Protein AF-A0A8D1WHQ9-F1 (afdb_monomer)

Secondary structure (DSSP, 8-state):
--------------SS-EEEEEEE-TTS-EEEEEEETTS-THHHHHHHHHHHT--GGGEEEEETTEEPPTT--HHHHT--TT-EEEEEE-------S---S-------

Radius of gyration: 18.15 Å; Cα contacts (8 Å, |Δi|>4): 133; chains: 1; bounding box: 54×32×54 Å

InterPro domains:
  IPR000626 Ubiquitin-like domain [PS50053] (17-94)
  IPR000626 Ubiquitin-like domain [SM00213] (19-90)
  IPR022617 Rad60/SUMO-like domain [PF11976] (19-88)
  IPR029071 Ubiquitin-like domain superfamily [SSF54236] (5-93)
  IPR046332 Small ubiquitin-related modifier 1, Ubl domain [cd16114] (18-93)

Structure (mmCIF, N/CA/C/O backbone):
data_AF-A0A8D1WHQ9-F1
#
_entry.id   AF-A0A8D1WHQ9-F1
#
loop_
_atom_site.group_PDB
_atom_site.id
_atom_site.type_symbol
_atom_site.label_atom_id
_atom_site.label_alt_id
_atom_site.label_comp_id
_atom_site.label_asym_id
_atom_site.label_entity_id
_atom_site.label_seq_id
_atom_site.pdbx_PDB_ins_code
_atom_site.Cartn_x
_atom_site.Cartn_y
_atom_site.Cartn_z
_atom_site.occupancy
_atom_site.B_iso_or_equiv
_atom_site.auth_seq_id
_atom_site.auth_comp_id
_atom_site.auth_asym_id
_atom_site.auth_atom_id
_atom_site.pdbx_PDB_model_num
ATOM 1 N N . MET A 1 1 ? -13.424 24.632 -17.096 1.00 51.88 1 MET A N 1
ATOM 2 C CA . MET A 1 1 ? -14.286 23.449 -17.263 1.00 51.88 1 MET A CA 1
ATOM 3 C C . MET A 1 1 ? -13.372 22.276 -17.537 1.00 51.88 1 MET A C 1
ATOM 5 O O . MET A 1 1 ? -13.065 22.034 -18.686 1.00 51.88 1 MET A O 1
ATOM 9 N N . GLU A 1 2 ? -12.886 21.618 -16.489 1.00 40.19 2 GLU A N 1
ATOM 10 C CA . GLU A 1 2 ? -12.355 20.256 -16.582 1.00 40.19 2 GLU A CA 1
ATOM 11 C C . GLU A 1 2 ? -12.825 19.527 -15.330 1.00 40.19 2 GLU A C 1
ATOM 13 O O . GLU A 1 2 ? -12.307 19.703 -14.230 1.00 40.19 2 GLU A O 1
ATOM 18 N N . ALA A 1 3 ? -13.921 18.796 -15.504 1.00 56.47 3 ALA A N 1
ATOM 19 C CA . ALA A 1 3 ? -14.376 17.823 -14.542 1.00 56.47 3 ALA A CA 1
ATOM 20 C C . ALA A 1 3 ? -13.394 16.647 -14.579 1.00 56.47 3 ALA A C 1
ATOM 22 O O . ALA A 1 3 ? -13.255 15.990 -15.608 1.00 56.47 3 ALA A O 1
ATOM 23 N N . LYS A 1 4 ? -12.756 16.353 -13.448 1.00 47.22 4 LYS A N 1
ATOM 24 C CA . LYS A 1 4 ? -12.273 15.003 -13.150 1.00 47.22 4 LYS A CA 1
ATOM 25 C C . LYS A 1 4 ? -13.121 14.455 -12.004 1.00 47.22 4 LYS A C 1
ATOM 27 O O . LYS A 1 4 ? -12.778 14.659 -10.842 1.00 47.22 4 LYS A O 1
ATOM 32 N N . PRO A 1 5 ? -14.273 13.833 -12.313 1.00 57.00 5 PRO A N 1
ATOM 33 C CA . PRO A 1 5 ? -14.997 13.033 -11.349 1.00 57.00 5 PRO A CA 1
ATOM 34 C C . PRO A 1 5 ? -14.267 11.692 -11.258 1.00 57.00 5 PRO A C 1
ATOM 36 O O . PRO A 1 5 ? -14.315 10.891 -12.186 1.00 57.00 5 PRO A O 1
ATOM 39 N N . SER A 1 6 ? -13.576 11.451 -10.150 1.00 38.34 6 SER A N 1
ATOM 40 C CA . SER A 1 6 ? -13.084 10.114 -9.811 1.00 38.34 6 SER A CA 1
ATOM 41 C C . SER A 1 6 ? -13.790 9.664 -8.544 1.00 38.34 6 SER A C 1
ATOM 43 O O . SER A 1 6 ? -13.241 9.662 -7.446 1.00 38.34 6 SER A O 1
ATOM 45 N N . THR A 1 7 ? -15.070 9.360 -8.735 1.00 62.69 7 THR A N 1
ATOM 46 C CA . THR A 1 7 ? -15.882 8.523 -7.862 1.00 62.69 7 THR A CA 1
ATOM 47 C C . THR A 1 7 ? -15.188 7.182 -7.679 1.00 62.69 7 THR A C 1
ATOM 49 O O . THR A 1 7 ? -15.143 6.422 -8.635 1.00 62.69 7 THR A O 1
ATOM 52 N N . GLU A 1 8 ? -14.733 6.873 -6.464 1.00 45.41 8 GLU A N 1
ATOM 53 C CA . GLU A 1 8 ? -14.654 5.501 -5.936 1.00 45.41 8 GLU A CA 1
ATOM 54 C C . GLU A 1 8 ? -14.984 5.534 -4.432 1.00 45.41 8 GLU A C 1
ATOM 56 O O . GLU A 1 8 ? -14.195 5.167 -3.563 1.00 45.41 8 GLU A O 1
ATOM 61 N N . GLU A 1 9 ? -16.193 6.008 -4.122 1.00 51.75 9 GLU A N 1
ATOM 62 C CA . GLU A 1 9 ? -16.900 5.696 -2.876 1.00 51.75 9 GLU A CA 1
ATOM 63 C C . GLU A 1 9 ? -17.332 4.219 -2.942 1.00 51.75 9 GLU A C 1
ATOM 65 O O . GLU A 1 9 ? -18.493 3.894 -3.177 1.00 51.75 9 GLU A O 1
ATOM 70 N N . LEU A 1 10 ? -16.374 3.296 -2.819 1.00 50.00 10 LEU A N 1
ATOM 71 C CA . LEU A 1 10 ? -16.668 1.876 -2.632 1.00 50.00 10 LEU A CA 1
ATOM 72 C C . LEU A 1 10 ? -16.815 1.622 -1.130 1.00 50.00 10 LEU A C 1
ATOM 74 O O . LEU A 1 10 ? -15.862 1.728 -0.349 1.00 50.00 10 LEU A O 1
ATOM 78 N N . GLY A 1 11 ? -18.068 1.400 -0.740 1.00 51.03 11 GLY A N 1
ATOM 79 C CA . GLY A 1 11 ? -18.503 1.157 0.626 1.00 51.03 11 GLY A CA 1
ATOM 80 C C . GLY A 1 11 ? -17.965 -0.139 1.230 1.00 51.03 11 GLY A C 1
ATOM 81 O O . GLY A 1 11 ? -17.574 -1.061 0.522 1.00 51.03 11 GLY A O 1
ATOM 82 N N . ASP A 1 12 ? -17.961 -0.175 2.563 1.00 42.94 12 ASP A N 1
ATOM 83 C CA . ASP A 1 12 ? -18.657 -1.228 3.308 1.00 42.94 12 ASP A CA 1
ATOM 84 C C . ASP A 1 12 ? -18.859 -0.764 4.760 1.00 42.94 12 ASP A C 1
ATOM 86 O O . ASP A 1 12 ? -17.912 -0.576 5.540 1.00 42.94 12 ASP A O 1
ATOM 90 N N . GLU A 1 13 ? -20.128 -0.548 5.092 1.00 50.22 13 GLU A N 1
ATOM 91 C CA . GLU A 1 13 ? -20.684 -0.288 6.415 1.00 50.22 13 GLU A CA 1
ATOM 92 C C . GLU A 1 13 ? -20.446 -1.490 7.342 1.00 50.22 13 GLU A C 1
ATOM 94 O O . GLU A 1 13 ? -21.292 -2.364 7.516 1.00 50.22 13 GLU A O 1
ATOM 99 N N . LYS A 1 14 ? -19.262 -1.548 7.957 1.00 48.91 14 LYS A N 1
ATOM 100 C CA . LYS A 1 14 ? -18.954 -2.453 9.076 1.00 48.91 14 LYS A CA 1
ATOM 101 C C . LYS A 1 14 ? -17.992 -1.760 10.034 1.00 48.91 14 LYS A C 1
ATOM 103 O O . LYS A 1 14 ? -16.783 -1.986 9.941 1.00 48.91 14 LYS A O 1
ATOM 108 N N . GLU A 1 15 ? -18.538 -0.902 10.900 1.00 49.34 15 GLU A N 1
ATOM 109 C CA . GLU A 1 15 ? -17.948 -0.334 12.131 1.00 49.34 15 GLU A CA 1
ATOM 110 C C . GLU A 1 15 ? -16.484 -0.715 12.401 1.00 49.34 15 GLU A C 1
ATOM 112 O O . GLU A 1 15 ? -16.138 -1.545 13.238 1.00 49.34 15 GLU A O 1
ATOM 117 N N . GLY A 1 16 ? -15.577 -0.108 11.653 1.00 58.94 16 GLY A N 1
ATOM 118 C CA . GLY A 1 16 ? -14.163 -0.194 11.942 1.00 58.94 16 GLY A CA 1
ATOM 119 C C . GLY A 1 16 ? -13.451 0.830 11.096 1.00 58.94 16 GLY A C 1
ATOM 120 O O . GLY A 1 16 ? -13.601 0.838 9.880 1.00 58.94 16 GLY A O 1
ATOM 121 N N . LYS A 1 17 ? -12.742 1.720 11.783 1.00 79.81 17 LYS A N 1
ATOM 122 C CA . LYS A 1 17 ? -12.108 2.919 11.242 1.00 79.81 17 LYS A CA 1
ATOM 123 C C . LYS A 1 17 ? -11.340 2.580 9.954 1.00 79.81 17 LYS A C 1
ATOM 125 O O . LYS A 1 17 ? -10.363 1.822 9.983 1.00 79.81 17 LYS A O 1
ATOM 130 N N . TYR A 1 18 ? -11.844 3.080 8.828 1.00 84.25 18 TYR A N 1
ATOM 131 C CA . TYR A 1 18 ? -11.138 3.063 7.552 1.00 84.25 18 TYR A CA 1
ATOM 132 C C . TYR A 1 18 ? -10.283 4.320 7.478 1.00 84.25 18 TYR A C 1
ATOM 134 O O . TYR A 1 18 ? -10.729 5.380 7.906 1.00 84.25 18 TYR A O 1
ATOM 142 N N . ILE A 1 19 ? -9.082 4.189 6.935 1.00 89.31 19 ILE A N 1
ATOM 143 C CA . ILE A 1 19 ? -8.168 5.297 6.676 1.00 89.31 19 ILE A CA 1
ATOM 144 C C . ILE A 1 19 ? -7.839 5.319 5.187 1.00 89.31 19 ILE A C 1
ATOM 146 O O . ILE A 1 19 ? -7.788 4.271 4.526 1.00 89.31 19 ILE A O 1
ATOM 150 N N . LYS A 1 20 ? -7.660 6.521 4.645 1.00 90.62 20 LYS A N 1
ATOM 151 C CA . LYS A 1 20 ? -7.179 6.716 3.280 1.00 90.62 20 LYS A CA 1
ATOM 152 C C . LYS A 1 20 ? -5.659 6.828 3.317 1.00 90.62 20 LYS A C 1
ATOM 154 O O . LYS A 1 20 ? -5.148 7.732 3.960 1.00 90.62 20 LYS A O 1
ATOM 159 N N . LEU A 1 21 ? -4.972 5.945 2.603 1.00 91.25 21 LEU A N 1
ATOM 160 C CA . LEU A 1 21 ? -3.524 5.970 2.426 1.00 91.25 21 LEU A CA 1
ATOM 161 C C . LEU A 1 21 ? -3.182 6.358 0.990 1.00 91.25 21 LEU A C 1
ATOM 163 O O . LEU A 1 21 ? -3.857 5.939 0.043 1.00 91.25 21 LEU A O 1
ATOM 167 N N . LYS A 1 22 ? -2.124 7.143 0.834 1.00 92.06 22 LYS A N 1
ATOM 168 C CA . LYS A 1 22 ? -1.554 7.566 -0.442 1.00 92.06 22 LYS A CA 1
ATOM 169 C C . LYS A 1 22 ? -0.347 6.695 -0.728 1.00 92.06 22 LYS A C 1
ATOM 171 O O . LYS A 1 22 ? 0.495 6.497 0.133 1.00 92.06 22 LYS A O 1
ATOM 176 N N . VAL A 1 23 ? -0.273 6.128 -1.919 1.00 90.69 23 VAL A N 1
ATOM 177 C CA . VAL A 1 23 ? 0.843 5.287 -2.344 1.00 90.69 23 VAL A CA 1
ATOM 178 C C . VAL A 1 23 ? 1.534 6.001 -3.487 1.00 90.69 23 VAL A C 1
ATOM 180 O O . VAL A 1 23 ? 0.925 6.196 -4.536 1.00 90.69 23 VAL A O 1
ATOM 183 N N . ILE A 1 24 ? 2.784 6.396 -3.270 1.00 89.94 24 ILE A N 1
ATOM 184 C CA . ILE A 1 24 ? 3.564 7.211 -4.197 1.00 89.94 24 ILE A CA 1
ATOM 185 C C . ILE A 1 24 ? 4.668 6.335 -4.791 1.00 89.94 24 ILE A C 1
ATOM 187 O O . ILE A 1 24 ? 5.538 5.825 -4.081 1.00 89.94 24 ILE A O 1
ATOM 191 N N . GLY A 1 25 ? 4.607 6.128 -6.104 1.00 86.75 25 GLY A N 1
ATOM 192 C CA . GLY A 1 25 ? 5.658 5.475 -6.881 1.00 86.75 25 GLY A CA 1
ATOM 193 C C . GLY A 1 25 ? 6.786 6.434 -7.267 1.00 86.75 25 GLY A C 1
ATOM 194 O O . GLY A 1 25 ? 6.611 7.651 -7.253 1.00 86.75 25 GLY A O 1
ATOM 195 N N . GLN A 1 26 ? 7.931 5.883 -7.682 1.00 82.44 26 GLN A N 1
ATOM 196 C CA . GLN A 1 26 ? 9.086 6.669 -8.149 1.00 82.44 26 GLN A CA 1
ATOM 197 C C . GLN A 1 26 ? 8.756 7.560 -9.351 1.00 82.44 26 GLN A C 1
ATOM 199 O O . GLN A 1 26 ? 9.251 8.679 -9.442 1.00 82.44 26 GLN A O 1
ATOM 204 N N . ASP A 1 27 ? 7.860 7.110 -10.228 1.00 79.56 27 ASP A N 1
ATOM 205 C CA . ASP A 1 27 ? 7.416 7.849 -11.416 1.00 79.56 27 ASP A CA 1
ATOM 206 C C . ASP A 1 27 ? 6.399 8.958 -11.090 1.00 79.56 27 ASP A C 1
ATOM 208 O O . ASP A 1 27 ? 5.640 9.386 -11.957 1.00 79.56 27 ASP A O 1
ATOM 212 N N . SER A 1 28 ? 6.310 9.383 -9.823 1.00 77.75 28 SER A N 1
ATOM 213 C CA . SER A 1 28 ? 5.278 10.306 -9.326 1.00 77.75 28 SER A CA 1
ATOM 214 C C . SER A 1 28 ? 3.844 9.787 -9.536 1.00 77.75 28 SER A C 1
ATOM 216 O O . SER A 1 28 ? 2.887 10.557 -9.592 1.00 77.75 28 SER A O 1
ATOM 218 N N . SER A 1 29 ? 3.682 8.465 -9.655 1.00 80.50 29 SER A N 1
ATOM 219 C CA . SER A 1 29 ? 2.374 7.808 -9.708 1.00 80.50 29 SER A CA 1
ATOM 220 C C . SER A 1 29 ? 1.772 7.759 -8.308 1.00 80.50 29 SER A C 1
ATOM 222 O O . SER A 1 29 ? 2.267 7.025 -7.456 1.00 80.50 29 SER A O 1
ATOM 224 N N . GLU A 1 30 ? 0.703 8.517 -8.077 1.00 85.44 30 GLU A N 1
ATOM 225 C CA . GLU A 1 30 ? -0.033 8.528 -6.812 1.00 85.44 30 GLU A CA 1
ATOM 226 C C . GLU A 1 30 ? -1.300 7.673 -6.923 1.00 85.44 30 GLU A C 1
ATOM 228 O O . GLU A 1 30 ? -2.127 7.861 -7.818 1.00 85.44 30 GLU A O 1
ATOM 233 N N . ILE A 1 31 ? -1.460 6.718 -6.007 1.00 87.94 31 ILE A N 1
ATOM 234 C CA . ILE A 1 31 ? -2.654 5.879 -5.913 1.00 87.94 31 ILE A CA 1
ATOM 235 C C . ILE A 1 31 ? -3.211 5.954 -4.498 1.00 87.94 31 ILE A C 1
ATOM 237 O O . ILE A 1 31 ? -2.519 5.679 -3.521 1.00 87.94 31 ILE A O 1
ATOM 241 N N . HIS A 1 32 ? -4.494 6.275 -4.393 1.00 89.19 32 HIS A N 1
ATOM 242 C CA . HIS A 1 32 ? -5.202 6.318 -3.122 1.00 89.19 32 HIS A CA 1
ATOM 243 C C . HIS A 1 32 ? -5.868 4.980 -2.816 1.00 89.19 32 HIS A C 1
ATOM 245 O O . HIS A 1 32 ? -6.630 4.456 -3.626 1.00 89.19 32 HIS A O 1
ATOM 251 N N . PHE A 1 33 ? -5.623 4.456 -1.619 1.00 88.50 33 PHE A N 1
ATOM 252 C CA . PHE A 1 33 ? -6.249 3.240 -1.118 1.00 88.50 33 PHE A CA 1
ATOM 253 C C . PHE A 1 33 ? -7.031 3.524 0.156 1.00 88.50 33 PHE A C 1
ATOM 255 O O . PHE A 1 33 ? -6.537 4.162 1.081 1.00 88.50 33 PHE A O 1
ATOM 262 N N . LYS A 1 34 ? -8.249 2.992 0.231 1.00 88.81 34 LYS A N 1
ATOM 263 C CA . LYS A 1 34 ? -9.039 2.966 1.461 1.00 88.81 34 LYS A CA 1
ATOM 264 C C . LYS A 1 34 ? -8.837 1.612 2.128 1.00 88.81 34 LYS A C 1
ATOM 266 O O . LYS A 1 34 ? -9.231 0.585 1.577 1.00 88.81 34 LYS A O 1
ATOM 271 N N . VAL A 1 35 ? -8.204 1.598 3.297 1.00 87.88 35 VAL A N 1
ATOM 272 C CA . VAL A 1 35 ? -7.925 0.367 4.050 1.00 87.88 35 VAL A CA 1
ATOM 273 C C . VAL A 1 35 ? -8.479 0.458 5.460 1.00 87.88 35 VAL A C 1
ATOM 275 O O . VAL A 1 35 ? -8.611 1.533 6.035 1.00 87.88 35 VAL A O 1
ATOM 278 N N . LYS A 1 36 ? -8.822 -0.689 6.041 1.00 86.75 36 LYS A N 1
ATOM 279 C CA . LYS A 1 36 ? -9.263 -0.767 7.435 1.00 86.75 36 LYS A CA 1
ATOM 280 C C . LYS A 1 36 ? -8.043 -0.827 8.352 1.00 86.75 36 LYS A C 1
ATOM 282 O O . LYS A 1 36 ? -7.141 -1.619 8.082 1.00 86.75 36 LYS A O 1
ATOM 287 N N . MET A 1 37 ? -8.041 -0.092 9.468 1.00 84.44 37 MET A N 1
ATOM 288 C CA . MET A 1 37 ? -6.911 -0.088 10.422 1.00 84.44 37 MET A CA 1
ATOM 289 C C . MET A 1 37 ? -6.557 -1.478 10.982 1.00 84.44 37 MET A C 1
ATOM 291 O O . MET A 1 37 ? -5.442 -1.691 11.448 1.00 84.44 37 MET A O 1
ATOM 295 N N . THR A 1 38 ? -7.500 -2.422 10.954 1.00 82.56 38 THR A N 1
ATOM 296 C CA . THR A 1 38 ? -7.330 -3.799 11.446 1.00 82.56 38 THR A CA 1
ATOM 297 C C . THR A 1 38 ? -6.906 -4.799 10.368 1.00 82.56 38 THR A C 1
ATOM 299 O O . THR A 1 38 ? -6.717 -5.972 10.670 1.00 82.56 38 THR A O 1
ATOM 302 N N . THR A 1 39 ? -6.811 -4.380 9.103 1.00 84.69 39 THR A N 1
ATOM 303 C CA . THR A 1 39 ? -6.466 -5.267 7.983 1.00 84.69 39 THR A CA 1
ATOM 304 C C . THR A 1 39 ? -4.973 -5.211 7.686 1.00 84.69 39 THR A C 1
ATOM 306 O O . THR A 1 39 ? -4.354 -4.158 7.776 1.00 84.69 39 THR A O 1
ATOM 309 N N . HIS A 1 40 ? -4.400 -6.347 7.293 1.00 87.31 40 HIS A N 1
ATOM 310 C CA . HIS A 1 40 ? -3.005 -6.441 6.870 1.00 87.31 40 HIS A CA 1
ATOM 311 C C . HIS A 1 40 ? -2.732 -5.633 5.596 1.00 87.31 40 HIS A C 1
ATOM 313 O O . HIS A 1 40 ? -3.484 -5.720 4.617 1.00 87.31 40 HIS A O 1
ATOM 319 N N . LEU A 1 41 ? -1.599 -4.929 5.568 1.00 88.00 41 LEU A N 1
ATOM 320 C CA . LEU A 1 41 ? -1.164 -4.139 4.411 1.00 88.00 41 LEU A CA 1
ATOM 321 C C . LEU A 1 41 ? -0.811 -4.991 3.181 1.00 88.00 41 LEU A C 1
ATOM 323 O O . LEU A 1 41 ? -0.744 -4.458 2.072 1.00 88.00 41 LEU A O 1
ATOM 327 N N . LYS A 1 42 ? -0.665 -6.316 3.333 1.00 89.00 42 LYS A N 1
ATOM 328 C CA . LYS A 1 42 ? -0.472 -7.260 2.220 1.00 89.00 42 LYS A CA 1
ATOM 329 C C . LYS A 1 42 ? -1.454 -7.042 1.063 1.00 89.00 42 LYS A C 1
ATOM 331 O O . LYS A 1 42 ? -1.022 -6.987 -0.082 1.00 89.00 42 LYS A O 1
ATOM 336 N N . LYS A 1 43 ? -2.748 -6.851 1.354 1.00 87.56 43 LYS A N 1
ATOM 337 C CA . LYS A 1 43 ? -3.780 -6.676 0.313 1.00 87.56 43 LYS A CA 1
ATOM 338 C C . LYS A 1 43 ? -3.568 -5.417 -0.525 1.00 87.56 43 LYS A C 1
ATOM 340 O O . LYS A 1 43 ? -3.756 -5.450 -1.737 1.00 87.56 43 LYS A O 1
ATOM 345 N N . LEU A 1 44 ? -3.168 -4.318 0.116 1.00 89.44 44 LEU A N 1
ATOM 346 C CA . LEU A 1 44 ? -2.858 -3.063 -0.570 1.00 89.44 44 LEU A CA 1
ATOM 347 C C . LEU A 1 44 ? -1.666 -3.262 -1.507 1.00 89.44 44 LEU A C 1
ATOM 349 O O . LEU A 1 44 ? -1.736 -2.909 -2.682 1.00 89.44 44 LEU A O 1
ATOM 353 N N . LYS A 1 45 ? -0.602 -3.902 -1.011 1.00 88.81 45 LYS A N 1
ATOM 354 C CA . LYS A 1 45 ? 0.591 -4.193 -1.811 1.00 88.81 45 LYS A CA 1
ATOM 355 C C . LYS A 1 45 ? 0.282 -5.105 -2.997 1.00 88.81 45 LYS A C 1
ATOM 357 O O . LYS A 1 45 ? 0.696 -4.797 -4.109 1.00 88.81 45 LYS A O 1
ATOM 362 N N . GLU A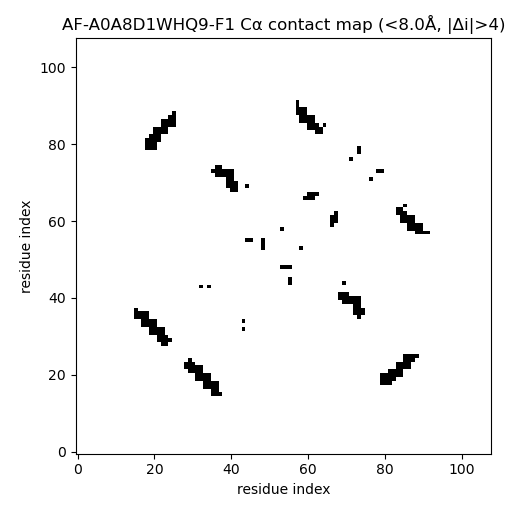 1 46 ? -0.459 -6.193 -2.785 1.00 88.69 46 GLU A N 1
ATOM 363 C CA . GLU A 1 46 ? -0.883 -7.108 -3.855 1.00 88.69 46 GLU A CA 1
ATOM 364 C C . GLU A 1 46 ? -1.722 -6.378 -4.908 1.00 88.69 46 GLU A C 1
ATOM 366 O O . GLU A 1 46 ? -1.449 -6.507 -6.101 1.00 88.69 46 GLU A O 1
ATOM 371 N N . SER A 1 47 ? -2.677 -5.545 -4.481 1.00 88.88 47 SER A N 1
ATOM 372 C CA . SER A 1 47 ? -3.487 -4.741 -5.397 1.00 88.88 47 SER A CA 1
ATOM 373 C C . SER A 1 47 ? -2.643 -3.751 -6.201 1.00 88.88 47 SER A C 1
ATOM 375 O O . SER A 1 47 ? -2.911 -3.563 -7.387 1.00 88.88 47 SER A O 1
ATOM 377 N N . TYR A 1 48 ? -1.632 -3.127 -5.590 1.00 87.50 48 TYR A N 1
ATOM 378 C CA . TYR A 1 48 ? -0.707 -2.234 -6.291 1.00 87.50 48 TYR A CA 1
ATOM 379 C C . TYR A 1 48 ? 0.135 -2.998 -7.322 1.00 87.50 48 TYR A C 1
ATOM 381 O O . TYR A 1 48 ? 0.197 -2.610 -8.487 1.00 87.50 48 TYR A O 1
ATOM 389 N N . CYS A 1 49 ? 0.718 -4.130 -6.916 1.00 86.38 49 CYS A N 1
ATOM 390 C CA . CYS A 1 49 ? 1.498 -5.007 -7.791 1.00 86.38 49 CYS A CA 1
ATOM 391 C C . CYS A 1 49 ? 0.670 -5.490 -8.989 1.00 86.38 49 CYS A C 1
ATOM 393 O O . CYS A 1 49 ? 1.161 -5.499 -10.113 1.00 86.38 49 CYS A O 1
ATOM 395 N N . GLN A 1 50 ? -0.600 -5.844 -8.766 1.00 86.50 50 GLN A N 1
ATOM 396 C CA . GLN A 1 50 ? -1.507 -6.292 -9.819 1.00 86.50 50 GLN A CA 1
ATOM 397 C C . GLN A 1 50 ? -1.874 -5.170 -10.797 1.00 86.50 50 GLN A C 1
ATOM 399 O O . GLN A 1 50 ? -1.930 -5.422 -11.998 1.00 86.50 50 GLN A O 1
ATOM 404 N N . ARG A 1 51 ? -2.088 -3.938 -10.309 1.00 82.94 51 ARG A N 1
ATOM 405 C CA . ARG A 1 51 ? -2.358 -2.772 -11.169 1.00 82.94 51 ARG A CA 1
ATOM 406 C C . ARG A 1 51 ? -1.141 -2.377 -12.008 1.00 82.94 51 ARG A C 1
ATOM 408 O O . ARG A 1 51 ? -1.308 -2.051 -13.176 1.00 82.94 51 ARG A O 1
ATOM 415 N N . GLN A 1 52 ? 0.060 -2.430 -11.431 1.00 81.06 52 GLN A N 1
ATOM 416 C CA . GLN A 1 52 ? 1.299 -2.080 -12.136 1.00 81.06 52 GLN A CA 1
ATOM 417 C C . GLN A 1 52 ? 1.873 -3.228 -12.981 1.00 81.06 52 GLN A C 1
ATOM 419 O O . GLN A 1 52 ? 2.707 -3.004 -13.853 1.00 81.06 52 GLN A O 1
ATOM 424 N N . GLY A 1 53 ? 1.477 -4.474 -12.715 1.00 82.88 53 GLY A N 1
ATOM 425 C CA . GLY A 1 53 ? 2.081 -5.655 -13.338 1.00 82.88 53 GLY A CA 1
ATOM 426 C C . GLY A 1 53 ? 3.523 -5.918 -12.883 1.00 82.88 53 GLY A C 1
ATOM 427 O O . GLY A 1 53 ? 4.273 -6.603 -13.578 1.00 82.88 53 GLY A O 1
ATOM 428 N N . ILE A 1 54 ? 3.924 -5.378 -11.728 1.00 82.81 54 ILE A N 1
ATOM 429 C CA . ILE A 1 54 ? 5.274 -5.521 -11.170 1.00 82.81 54 ILE A CA 1
ATOM 430 C C . ILE A 1 54 ? 5.216 -6.534 -10.021 1.00 82.81 54 ILE A C 1
ATOM 432 O O . ILE A 1 54 ? 4.329 -6.439 -9.170 1.00 82.81 54 ILE A O 1
ATOM 436 N N . PRO A 1 55 ? 6.142 -7.505 -9.945 1.00 84.44 55 PRO A N 1
ATOM 437 C CA . PRO A 1 55 ? 6.176 -8.438 -8.829 1.00 84.44 55 PRO A CA 1
ATOM 438 C C . PRO A 1 55 ? 6.515 -7.722 -7.515 1.00 84.44 55 PRO A C 1
ATOM 440 O O . PRO A 1 55 ? 7.419 -6.892 -7.457 1.00 84.44 55 PRO A O 1
ATOM 443 N N . MET A 1 56 ? 5.850 -8.130 -6.432 1.00 83.31 56 MET A N 1
ATOM 444 C CA . MET A 1 56 ? 6.049 -7.597 -5.076 1.00 83.31 56 MET A CA 1
ATOM 445 C C . MET A 1 56 ? 7.508 -7.666 -4.606 1.00 83.31 56 MET A C 1
ATOM 447 O O . MET A 1 56 ? 7.973 -6.780 -3.903 1.00 83.31 56 MET A O 1
ATOM 451 N N . ASN A 1 57 ? 8.252 -8.683 -5.049 1.00 84.12 57 ASN A N 1
ATOM 452 C CA . ASN A 1 57 ? 9.672 -8.853 -4.729 1.00 84.12 57 ASN A CA 1
ATOM 453 C C . ASN A 1 57 ? 10.569 -7.761 -5.333 1.00 84.12 57 ASN A C 1
ATOM 455 O O . ASN A 1 57 ? 11.699 -7.604 -4.892 1.00 84.12 57 ASN A O 1
ATOM 459 N N . SER A 1 58 ? 10.092 -7.042 -6.351 1.00 83.75 58 SER A N 1
ATOM 460 C CA . SER A 1 58 ? 10.809 -5.930 -6.984 1.00 83.75 58 SER A CA 1
ATOM 461 C C . SER A 1 58 ? 10.385 -4.570 -6.439 1.00 83.75 58 SER A C 1
ATOM 463 O O . SER A 1 58 ? 10.906 -3.557 -6.893 1.00 83.75 58 SER A O 1
ATOM 465 N N . LEU A 1 59 ? 9.446 -4.525 -5.492 1.00 86.81 59 LEU A N 1
ATOM 466 C CA . LEU A 1 59 ? 8.958 -3.291 -4.891 1.00 86.81 59 LEU A CA 1
ATOM 467 C C . LEU A 1 59 ? 9.259 -3.278 -3.397 1.00 86.81 59 LEU A C 1
ATOM 469 O O . LEU A 1 59 ? 9.008 -4.236 -2.665 1.00 86.81 59 LEU A O 1
ATOM 473 N N . ARG A 1 60 ? 9.755 -2.142 -2.924 1.00 89.25 60 ARG A N 1
ATOM 474 C CA . ARG A 1 60 ? 10.014 -1.886 -1.517 1.00 89.25 60 ARG A CA 1
ATOM 475 C C . ARG A 1 60 ? 9.064 -0.801 -1.045 1.00 89.25 60 ARG A C 1
ATOM 477 O O . ARG A 1 60 ? 9.131 0.323 -1.517 1.00 89.25 60 ARG A O 1
ATOM 484 N N . PHE A 1 61 ? 8.190 -1.163 -0.116 1.00 89.31 61 PHE A N 1
ATOM 485 C CA . PHE A 1 61 ? 7.222 -0.250 0.482 1.00 89.31 61 PHE A CA 1
ATOM 486 C C . PHE A 1 61 ? 7.799 0.315 1.778 1.00 89.31 61 PHE A C 1
ATOM 488 O O . PHE A 1 61 ? 8.177 -0.454 2.674 1.00 89.31 61 PHE A O 1
ATOM 495 N N . LEU A 1 62 ? 7.873 1.637 1.857 1.00 91.19 62 LEU A N 1
ATOM 496 C CA . LEU A 1 62 ? 8.349 2.383 3.009 1.00 91.19 62 LEU A CA 1
ATOM 497 C C . LEU A 1 62 ? 7.239 3.299 3.517 1.00 91.19 62 LEU A C 1
ATOM 499 O O . LEU A 1 62 ? 6.483 3.865 2.736 1.00 91.19 62 LEU A O 1
ATOM 503 N N . PHE A 1 63 ? 7.146 3.428 4.830 1.00 90.81 63 PHE A N 1
ATOM 504 C CA . PHE A 1 63 ? 6.292 4.390 5.511 1.00 90.81 63 PHE A CA 1
ATOM 505 C C . PHE A 1 63 ? 7.175 5.187 6.457 1.00 90.81 63 PHE A C 1
ATOM 507 O O . PHE A 1 63 ? 7.866 4.572 7.266 1.00 90.81 63 PHE A O 1
ATOM 514 N N . GLU A 1 64 ? 7.232 6.510 6.299 1.00 89.31 64 GLU A N 1
ATOM 515 C CA . GLU A 1 64 ? 8.131 7.378 7.079 1.00 89.31 64 GLU A CA 1
ATOM 516 C C . GLU A 1 64 ? 9.594 6.869 7.101 1.00 89.31 64 GLU A C 1
ATOM 518 O O . GLU A 1 64 ? 10.290 6.897 8.115 1.00 89.31 64 GLU A O 1
ATOM 523 N N . GLY A 1 65 ? 10.064 6.307 5.979 1.00 87.06 65 GLY A N 1
ATOM 524 C CA . GLY A 1 65 ? 11.390 5.684 5.868 1.00 87.06 65 GLY A CA 1
ATOM 525 C C . GLY A 1 65 ? 11.531 4.285 6.498 1.00 87.06 65 GLY A C 1
ATOM 526 O O . GLY A 1 65 ? 12.566 3.635 6.327 1.00 87.06 65 GLY A O 1
ATOM 527 N N . GLN A 1 66 ? 10.507 3.763 7.174 1.00 88.88 66 GLN A N 1
ATOM 528 C CA . GLN A 1 66 ? 10.490 2.414 7.740 1.00 88.88 66 GLN A CA 1
ATOM 529 C C . GLN A 1 66 ? 9.958 1.380 6.746 1.00 88.88 66 GLN A C 1
ATOM 531 O O . GLN A 1 66 ? 8.950 1.580 6.073 1.00 88.88 66 GLN A O 1
ATOM 536 N N . ARG A 1 67 ? 10.610 0.214 6.671 1.00 89.12 67 ARG A N 1
ATOM 537 C CA . ARG A 1 67 ? 10.157 -0.878 5.799 1.00 89.12 67 ARG A CA 1
ATOM 538 C C . ARG A 1 67 ? 8.871 -1.495 6.346 1.00 89.12 67 ARG A C 1
ATOM 540 O O . ARG A 1 67 ? 8.872 -2.101 7.413 1.00 89.12 67 ARG A O 1
ATOM 547 N N . ILE A 1 68 ? 7.815 -1.457 5.545 1.00 89.75 68 ILE A N 1
ATOM 548 C CA . ILE A 1 68 ? 6.529 -2.061 5.891 1.00 89.75 68 ILE A CA 1
ATOM 549 C C . ILE A 1 68 ? 6.584 -3.569 5.617 1.00 89.75 68 ILE A C 1
ATOM 551 O O . ILE A 1 68 ? 6.834 -3.980 4.478 1.00 89.75 68 ILE A O 1
ATOM 555 N N . ALA A 1 69 ? 6.282 -4.408 6.612 1.00 88.06 69 ALA A N 1
ATOM 556 C CA . ALA A 1 69 ? 6.048 -5.842 6.397 1.00 88.06 69 ALA A CA 1
ATOM 557 C C . ALA A 1 69 ? 4.585 -6.123 6.021 1.00 88.06 69 ALA A C 1
ATOM 559 O O . ALA A 1 69 ? 3.680 -5.356 6.330 1.00 88.06 69 ALA A O 1
ATOM 560 N N . ASP A 1 70 ? 4.334 -7.228 5.328 1.00 85.56 70 ASP A N 1
ATOM 561 C CA . ASP A 1 70 ? 3.008 -7.552 4.772 1.00 85.56 70 ASP A CA 1
ATOM 562 C C . ASP A 1 70 ? 1.982 -7.889 5.862 1.00 85.56 70 ASP A C 1
ATOM 564 O O . ASP A 1 70 ? 0.784 -7.664 5.685 1.00 85.56 70 ASP A O 1
ATOM 568 N N . ASN A 1 71 ? 2.474 -8.379 7.001 1.00 85.31 71 ASN A N 1
ATOM 569 C CA . ASN A 1 71 ? 1.678 -8.772 8.159 1.00 85.31 71 ASN A CA 1
ATOM 570 C C . ASN A 1 71 ? 1.401 -7.620 9.132 1.00 85.31 71 ASN A C 1
ATOM 572 O O . ASN A 1 71 ? 0.623 -7.817 10.059 1.00 85.31 71 ASN A O 1
ATOM 576 N N . HIS A 1 72 ? 2.000 -6.438 8.952 1.00 83.56 72 HIS A N 1
ATOM 577 C CA . HIS A 1 72 ? 1.722 -5.322 9.854 1.00 83.56 72 HIS A CA 1
ATOM 578 C C . HIS A 1 72 ? 0.405 -4.627 9.471 1.00 83.56 72 HIS A C 1
ATOM 580 O O . HIS A 1 72 ? 0.197 -4.294 8.295 1.00 83.56 72 HIS A O 1
ATOM 586 N N . PRO A 1 73 ? -0.510 -4.420 10.433 1.00 84.31 73 PRO A N 1
ATOM 587 C CA . PRO A 1 73 ? -1.670 -3.571 10.245 1.00 84.31 73 PRO A CA 1
ATOM 588 C C . PRO A 1 73 ? -1.277 -2.084 10.352 1.00 84.31 73 PRO A C 1
ATOM 590 O O . PRO A 1 73 ? -0.377 -1.742 11.123 1.00 84.31 73 PRO A O 1
ATOM 593 N N . PRO A 1 74 ? -1.999 -1.175 9.669 1.00 83.50 74 PRO A N 1
ATOM 594 C CA . PRO A 1 74 ? -1.754 0.268 9.746 1.00 83.50 74 PRO A CA 1
ATOM 595 C C . PRO A 1 74 ? -1.769 0.802 11.185 1.00 83.50 74 PRO A C 1
ATOM 597 O O . PRO A 1 74 ? -0.983 1.671 11.538 1.00 83.50 74 PRO A O 1
ATOM 600 N N . LYS A 1 75 ? -2.622 0.223 12.044 1.00 84.94 75 LYS A N 1
ATOM 601 C CA . LYS A 1 75 ? -2.726 0.590 13.462 1.00 84.94 75 LYS A CA 1
ATOM 602 C C . LYS A 1 75 ? -1.420 0.414 14.241 1.00 84.94 75 LYS A C 1
ATOM 604 O O . LYS A 1 75 ? -1.186 1.162 15.179 1.00 84.94 75 LYS A O 1
ATOM 609 N N . GLU A 1 76 ? -0.614 -0.587 13.897 1.00 86.12 76 GLU A N 1
ATOM 610 C CA . GLU A 1 76 ? 0.654 -0.863 14.587 1.00 86.12 76 GLU A CA 1
ATOM 611 C C . GLU A 1 76 ? 1.780 0.042 14.082 1.00 86.12 76 GLU A C 1
ATOM 613 O O . GLU A 1 76 ? 2.641 0.437 14.857 1.00 86.12 76 GLU A O 1
ATOM 618 N N . LEU A 1 77 ? 1.725 0.419 12.802 1.00 85.00 77 LEU A N 1
ATOM 619 C CA . LEU A 1 77 ? 2.627 1.403 12.200 1.00 85.00 77 LEU A CA 1
ATOM 620 C C . LEU A 1 77 ? 2.291 2.849 12.591 1.00 85.00 77 LEU A C 1
ATOM 622 O O . LEU A 1 77 ? 3.058 3.741 12.265 1.00 85.00 77 LEU A O 1
ATOM 626 N N . GLY A 1 78 ? 1.163 3.087 13.267 1.00 85.94 78 GLY A N 1
ATOM 627 C CA . GLY A 1 78 ? 0.719 4.440 13.606 1.00 85.94 78 GLY A CA 1
ATOM 628 C C . GLY A 1 78 ? 0.168 5.224 12.416 1.00 85.94 78 GLY A C 1
ATOM 629 O O . GLY A 1 78 ? 0.074 6.437 12.506 1.00 85.94 78 GLY A O 1
ATOM 630 N N . MET A 1 79 ? -0.221 4.544 11.333 1.00 88.50 79 MET A N 1
ATOM 631 C CA . MET A 1 79 ? -0.770 5.196 10.145 1.00 88.50 79 MET A CA 1
ATOM 6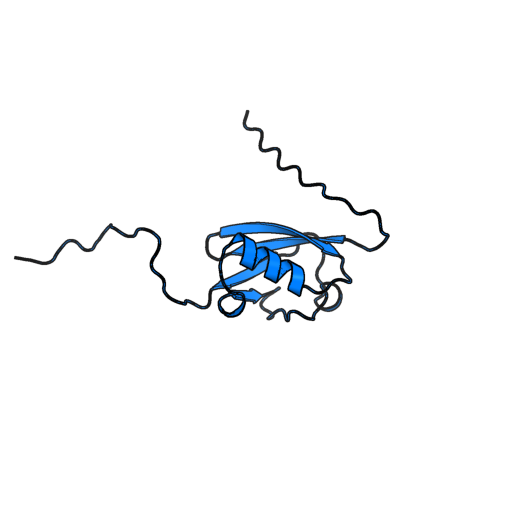32 C C . MET A 1 79 ? -2.142 5.821 10.419 1.00 88.50 79 MET A C 1
ATOM 634 O O . MET A 1 79 ? -3.041 5.182 10.981 1.00 88.50 79 MET A O 1
ATOM 638 N N . GLU A 1 80 ? -2.320 7.032 9.922 1.00 88.56 80 GLU A N 1
ATOM 639 C CA . GLU A 1 80 ? -3.498 7.873 10.014 1.00 88.56 80 GLU A CA 1
ATOM 640 C C . GLU A 1 80 ? -4.136 8.119 8.636 1.00 88.56 80 GLU A C 1
ATOM 642 O O . GLU A 1 80 ? -3.833 7.479 7.625 1.00 88.56 80 GLU A O 1
ATOM 647 N N . GLU A 1 81 ? -5.135 8.997 8.614 1.00 86.31 81 GLU A N 1
ATOM 648 C CA . GLU A 1 81 ? -5.750 9.434 7.370 1.00 86.31 81 GLU A CA 1
ATOM 649 C C . GLU A 1 81 ? -4.797 10.359 6.608 1.00 86.31 81 GLU A C 1
ATOM 651 O O . GLU A 1 81 ? -4.172 11.231 7.196 1.00 86.31 81 GLU A O 1
ATOM 656 N N . GLU A 1 82 ? -4.728 10.173 5.290 1.00 86.94 82 GLU A N 1
ATOM 657 C CA . GLU A 1 82 ? -3.874 10.918 4.358 1.00 86.94 82 GLU A CA 1
ATOM 658 C C . GLU A 1 82 ? -2.385 10.570 4.366 1.00 86.94 82 GLU A C 1
ATOM 660 O O . GLU A 1 82 ? -1.620 11.192 3.623 1.00 86.94 82 GLU A O 1
ATOM 665 N N . ASP A 1 83 ? -1.996 9.53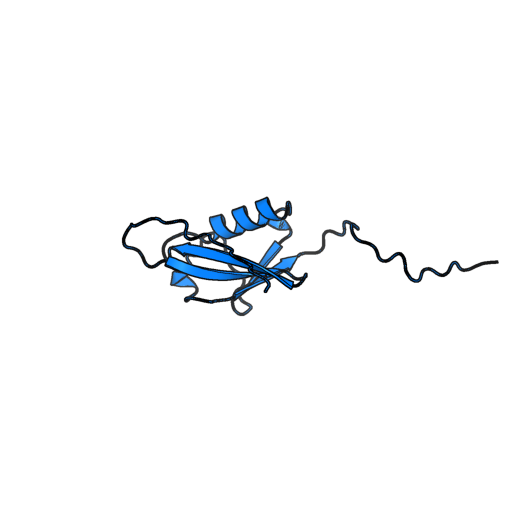6 5.106 1.00 91.38 83 ASP A N 1
ATOM 666 C CA . ASP A 1 83 ? -0.609 9.096 5.193 1.00 91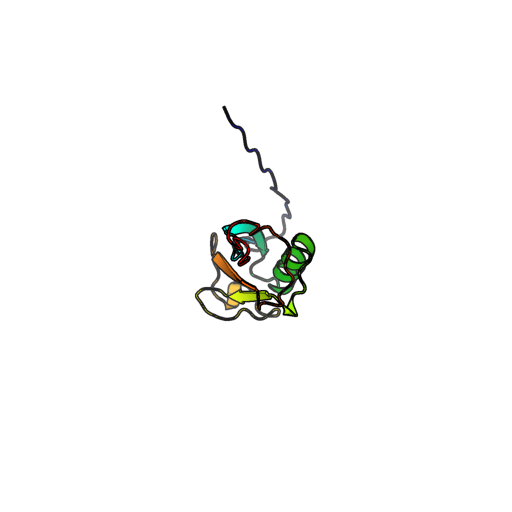.38 83 ASP A CA 1
ATOM 667 C C . ASP A 1 83 ? -0.039 8.555 3.880 1.00 91.38 83 ASP A C 1
ATOM 669 O O . A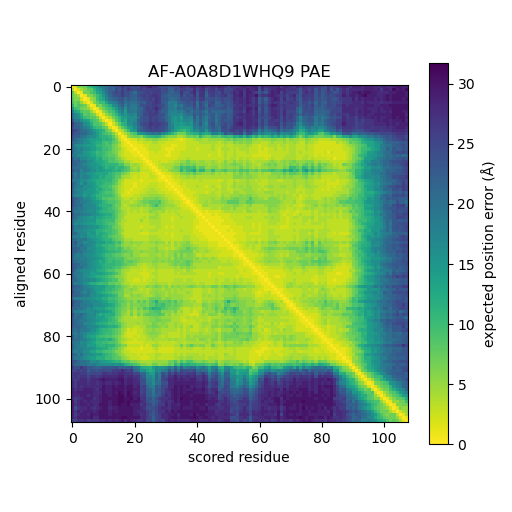SP A 1 83 ? -0.739 7.915 3.090 1.00 91.38 83 ASP A O 1
ATOM 673 N N . GLY A 1 84 ? 1.259 8.792 3.667 1.00 89.62 84 GLY A N 1
ATOM 674 C CA . GLY A 1 84 ? 1.984 8.456 2.442 1.00 89.62 84 GLY A CA 1
ATOM 675 C C . GLY A 1 84 ? 2.892 7.231 2.577 1.00 89.62 84 GLY A C 1
ATOM 676 O O . GLY A 1 84 ? 3.773 7.184 3.429 1.00 89.62 84 GLY A O 1
ATOM 677 N N . ILE A 1 85 ? 2.717 6.252 1.692 1.00 91.69 85 ILE A N 1
ATOM 678 C CA . ILE A 1 85 ? 3.602 5.101 1.506 1.00 91.69 85 ILE A CA 1
ATOM 679 C C . ILE A 1 85 ? 4.451 5.342 0.263 1.00 91.69 85 ILE A C 1
ATOM 681 O O . ILE A 1 85 ? 3.934 5.441 -0.851 1.00 91.69 85 ILE A O 1
ATOM 685 N N . GLU A 1 86 ? 5.759 5.360 0.451 1.00 91.31 86 GLU A N 1
ATOM 686 C CA . GLU A 1 86 ? 6.741 5.498 -0.614 1.00 91.31 86 GLU A CA 1
ATOM 687 C C . GLU A 1 86 ? 7.101 4.121 -1.174 1.00 91.31 86 GLU A C 1
ATOM 689 O O . GLU A 1 86 ? 7.370 3.168 -0.434 1.00 91.31 86 GLU A O 1
ATOM 694 N N . ILE A 1 87 ? 7.121 3.998 -2.499 1.00 88.56 87 ILE A N 1
ATOM 695 C CA . ILE A 1 87 ? 7.534 2.773 -3.180 1.00 88.56 87 ILE A CA 1
ATOM 696 C C . ILE A 1 87 ? 8.852 3.007 -3.894 1.00 88.56 87 ILE A C 1
ATOM 698 O O . ILE A 1 87 ? 8.948 3.856 -4.772 1.00 88.56 87 ILE A O 1
ATOM 702 N N . TYR A 1 88 ? 9.836 2.167 -3.587 1.00 87.19 88 TYR A N 1
ATOM 703 C CA . TYR A 1 88 ? 11.088 2.080 -4.328 1.00 87.19 88 TYR A CA 1
ATOM 704 C C . TYR A 1 88 ? 11.095 0.809 -5.160 1.00 87.19 88 TYR A C 1
ATOM 706 O O . TYR A 1 88 ? 10.912 -0.288 -4.627 1.00 87.19 88 TYR A O 1
ATOM 714 N N . GLN A 1 89 ? 11.329 0.937 -6.460 1.00 82.50 89 GLN A N 1
ATOM 715 C CA . GLN A 1 89 ? 11.558 -0.223 -7.299 1.00 82.50 89 GLN A CA 1
ATOM 716 C C . GLN A 1 89 ? 13.009 -0.674 -7.111 1.00 82.50 89 GLN A C 1
ATOM 718 O O . GLN A 1 89 ? 13.955 0.086 -7.311 1.00 82.50 89 GLN A O 1
ATOM 723 N N . GLU A 1 90 ? 13.201 -1.921 -6.690 1.00 71.81 90 GLU A N 1
ATOM 724 C CA . GLU A 1 90 ? 14.520 -2.541 -6.673 1.00 71.81 90 GLU A CA 1
ATOM 725 C C . GLU A 1 90 ? 14.834 -2.935 -8.117 1.00 71.81 90 GLU A C 1
ATOM 727 O O . GLU A 1 90 ? 14.373 -3.971 -8.600 1.00 71.81 90 GLU A O 1
ATOM 732 N N . ASN A 1 91 ? 15.510 -2.024 -8.827 1.00 51.59 91 ASN A N 1
ATOM 733 C CA . ASN A 1 91 ? 15.826 -2.079 -10.254 1.00 51.59 91 ASN A CA 1
ATOM 734 C C . ASN A 1 91 ? 16.159 -3.497 -10.746 1.00 51.59 91 ASN A C 1
ATOM 736 O O . ASN A 1 91 ? 17.314 -3.920 -10.780 1.00 51.59 91 ASN A O 1
ATOM 740 N N . ARG A 1 92 ? 15.147 -4.204 -11.254 1.00 49.25 92 ARG A N 1
ATOM 741 C CA . ARG A 1 92 ? 15.342 -5.162 -12.336 1.00 49.25 92 ARG A CA 1
ATOM 742 C C . ARG A 1 92 ? 15.192 -4.374 -13.617 1.00 49.25 92 ARG A C 1
ATOM 744 O O . ARG A 1 92 ? 14.081 -4.150 -14.085 1.00 49.25 92 ARG A O 1
ATOM 751 N N . GLY A 1 93 ? 16.334 -3.933 -14.141 1.00 51.66 93 GLY A N 1
ATOM 752 C CA . GLY A 1 93 ? 16.431 -3.299 -15.445 1.00 51.66 93 GLY A CA 1
ATOM 753 C C . GLY A 1 93 ? 15.620 -4.079 -16.476 1.00 51.66 93 GLY A C 1
ATOM 754 O O . GLY A 1 93 ? 15.931 -5.211 -16.837 1.00 51.66 93 GLY A O 1
ATOM 755 N N . SER A 1 94 ? 14.538 -3.473 -16.928 1.00 49.91 94 SER A N 1
ATOM 756 C CA . SER A 1 94 ? 13.849 -3.847 -18.151 1.00 49.91 94 SER A CA 1
ATOM 757 C C . SER A 1 94 ? 13.393 -2.553 -18.786 1.00 49.91 94 SER A C 1
ATOM 759 O O . SER A 1 94 ? 12.255 -2.130 -18.634 1.00 49.91 94 SER A O 1
ATOM 761 N N . PHE A 1 95 ? 14.366 -1.922 -19.448 1.00 51.62 95 PHE A N 1
ATOM 762 C CA . PHE A 1 95 ? 14.211 -0.994 -20.562 1.00 51.62 95 PHE A CA 1
ATOM 763 C C . PHE A 1 95 ? 12.823 -1.092 -21.209 1.00 51.62 95 PHE A C 1
ATOM 765 O O . PHE A 1 95 ? 12.589 -1.954 -22.056 1.00 51.62 95 PHE A O 1
ATOM 772 N N . ARG A 1 96 ? 11.903 -0.208 -20.820 1.00 54.31 96 ARG A N 1
ATOM 773 C CA . ARG A 1 96 ? 10.652 0.055 -21.537 1.00 54.31 96 ARG A CA 1
ATOM 774 C C . ARG A 1 96 ? 10.272 1.514 -21.325 1.00 54.31 96 ARG A C 1
ATOM 776 O O . ARG A 1 96 ? 9.451 1.821 -20.476 1.00 54.31 96 ARG A O 1
ATOM 783 N N . GLY A 1 97 ? 10.893 2.399 -22.100 1.00 45.19 97 GLY A N 1
ATOM 784 C CA . GLY A 1 97 ? 10.492 3.803 -22.131 1.00 45.19 97 GLY A CA 1
ATOM 785 C C . GLY A 1 97 ? 11.606 4.772 -22.501 1.00 45.19 97 GLY A C 1
ATOM 786 O O . GLY A 1 97 ? 12.046 5.528 -21.660 1.00 45.19 97 GLY A O 1
ATOM 787 N N . LEU A 1 98 ? 12.021 4.753 -23.768 1.00 50.53 98 LEU A N 1
ATOM 788 C CA . LEU A 1 98 ? 12.230 5.986 -24.533 1.00 50.53 98 LEU A CA 1
ATOM 789 C C . LEU A 1 98 ? 13.193 7.066 -23.970 1.00 50.53 98 LEU A C 1
ATOM 791 O O . LEU A 1 98 ? 12.769 8.187 -23.737 1.00 50.53 98 LEU A O 1
ATOM 795 N N . ASP A 1 99 ? 14.500 6.794 -23.957 1.00 41.78 99 ASP A N 1
ATOM 796 C CA . ASP A 1 99 ? 15.520 7.837 -24.177 1.00 41.78 99 ASP A CA 1
ATOM 797 C C . ASP A 1 99 ? 16.222 7.566 -25.516 1.00 41.78 99 ASP A C 1
ATOM 799 O O . ASP A 1 99 ? 17.332 7.048 -25.604 1.00 41.78 99 ASP A O 1
ATOM 803 N N . ILE A 1 100 ? 15.511 7.886 -26.599 1.00 48.44 100 ILE A N 1
ATOM 804 C CA . ILE A 1 100 ? 16.029 7.956 -27.980 1.00 48.44 100 ILE A CA 1
ATOM 805 C C . ILE A 1 100 ? 16.702 9.307 -28.280 1.00 48.44 100 ILE A C 1
ATOM 807 O O . ILE A 1 100 ? 16.879 9.674 -29.438 1.00 48.44 100 ILE A O 1
ATOM 811 N N . LEU A 1 101 ? 17.115 10.068 -27.268 1.00 46.94 101 LEU A N 1
ATOM 812 C CA . LEU A 1 101 ? 17.828 11.327 -27.467 1.00 46.94 101 LEU A CA 1
ATOM 813 C C . LEU A 1 101 ? 19.180 11.268 -26.759 1.00 46.94 101 LEU A C 1
ATOM 815 O O . LEU A 1 101 ? 19.257 11.364 -25.541 1.00 46.94 101 LEU A O 1
ATOM 819 N N . SER A 1 102 ? 20.239 11.192 -27.570 1.00 47.00 102 SER A N 1
ATOM 820 C CA . SER A 1 102 ? 21.661 11.396 -27.224 1.00 47.00 102 SER A CA 1
ATOM 821 C C . SER A 1 102 ? 22.557 10.157 -27.175 1.00 47.00 102 SER A C 1
ATOM 823 O O . SER A 1 102 ? 23.516 10.113 -26.413 1.00 47.00 102 SER A O 1
ATOM 825 N N . ILE A 1 103 ? 22.359 9.202 -28.084 1.00 51.91 103 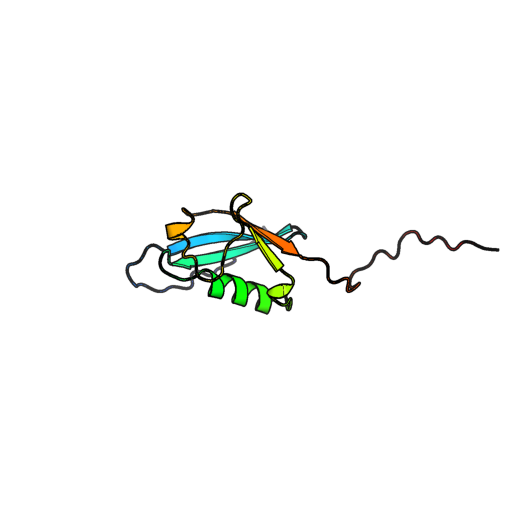ILE A N 1
ATOM 826 C CA . ILE A 1 103 ? 23.527 8.550 -28.695 1.00 51.91 103 ILE A CA 1
ATOM 827 C C . ILE A 1 103 ? 23.612 9.108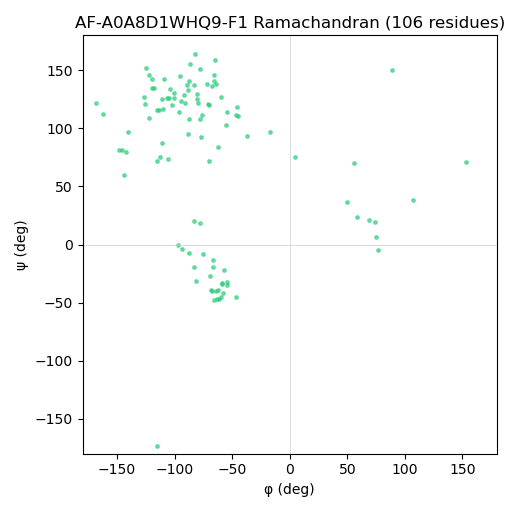 -30.109 1.00 51.91 103 ILE A C 1
ATOM 829 O O . ILE A 1 103 ? 23.237 8.466 -31.087 1.00 51.91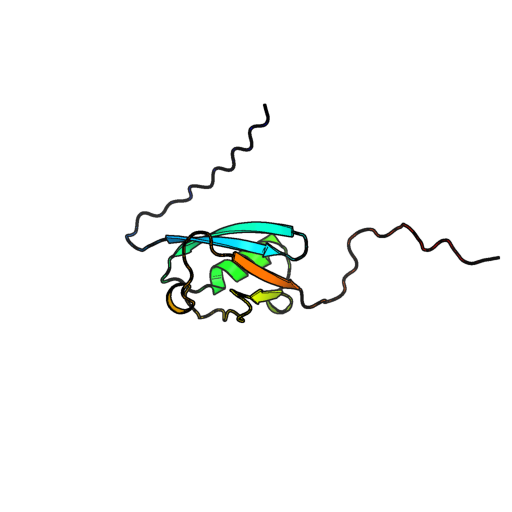 103 ILE A O 1
ATOM 833 N N . SER A 1 104 ? 24.039 10.371 -30.194 1.00 48.41 104 SER A N 1
ATOM 834 C CA . SER A 1 104 ? 24.628 10.903 -31.415 1.00 48.41 104 SER A CA 1
ATOM 835 C C . SER A 1 104 ? 25.779 9.971 -31.741 1.00 48.41 104 SER A C 1
ATOM 837 O O . SER A 1 104 ? 26.794 9.951 -31.044 1.00 48.41 104 SER A O 1
ATOM 839 N N . PHE A 1 105 ? 25.521 9.117 -32.722 1.00 44.19 105 PHE A N 1
ATOM 840 C CA . PHE A 1 105 ? 26.442 8.138 -33.242 1.00 44.19 105 PHE A CA 1
ATOM 841 C C . PHE A 1 105 ? 27.801 8.791 -33.451 1.00 44.19 105 PHE A C 1
ATOM 843 O O . PHE A 1 105 ? 27.967 9.728 -34.230 1.00 44.19 105 PHE A O 1
ATOM 850 N N . LEU A 1 106 ? 28.761 8.255 -32.713 1.00 49.66 106 LEU A N 1
ATOM 851 C CA . LEU A 1 106 ? 30.149 8.287 -33.089 1.00 49.66 106 LEU A CA 1
ATOM 852 C C . LEU A 1 106 ? 30.288 7.567 -34.444 1.00 49.66 106 LEU A C 1
ATOM 854 O O . LEU A 1 106 ? 29.903 6.402 -34.565 1.00 49.66 106 LEU A O 1
ATOM 858 N N . CYS A 1 107 ? 30.920 8.281 -35.377 1.00 34.19 107 CYS A N 1
ATOM 859 C CA . CYS A 1 107 ? 31.658 7.836 -36.565 1.00 34.19 107 CYS A CA 1
ATOM 860 C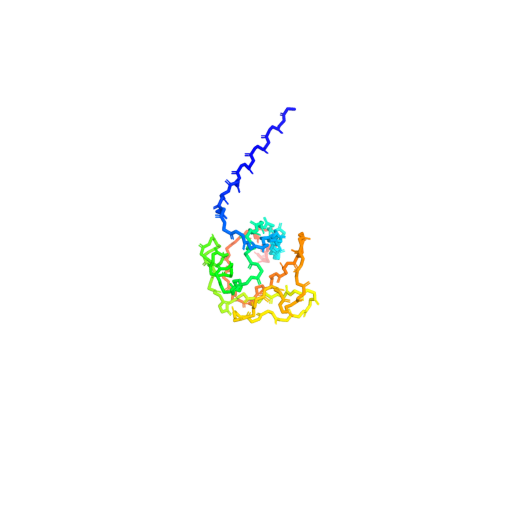 C . CYS A 1 107 ? 30.930 7.628 -37.908 1.00 34.19 107 CYS A C 1
ATOM 862 O O . CYS A 1 107 ? 29.776 7.195 -37.945 1.00 34.19 107 CYS A O 1
ATOM 864 N N . PRO A 1 108 ? 31.663 7.834 -39.028 1.00 61.66 108 PRO A N 1
ATOM 865 C CA . PRO A 1 108 ? 33.107 8.138 -39.129 1.00 61.66 108 PRO A CA 1
ATOM 866 C C . PRO A 1 108 ? 33.470 9.624 -39.254 1.00 61.66 108 PRO A C 1
ATOM 868 O O . PRO A 1 108 ? 32.773 10.359 -39.986 1.00 61.66 108 PRO A O 1
#

pLDDT: mean 74.84, std 17.8, range [34.19, 92.06]

Solvent-accessible surface area (backbone atoms only — not comparable to full-atom values): 6965 Å² total; per-residue (Å²): 141,78,87,81,86,79,84,76,88,74,81,79,99,62,98,61,67,67,30,41,35,34,37,36,38,82,87,72,47,75,46,80,44,82,44,44,40,87,41,49,44,38,60,58,53,51,53,49,23,63,74,70,72,45,62,66,91,39,49,44,49,25,44,93,84,40,78,64,56,51,81,46,26,40,58,79,76,67,60,53,71,72,36,61,32,44,37,44,71,58,81,72,87,68,95,80,79,87,82,89,76,80,81,76,74,83,79,134

Foldseek 3Di:
DDDDDPDDPPDDPDPFDWAWEWEAEPVRDIDIDTGGQPDFCLVVLVVVCVVVVHDSVQKFKDFVNHTGDRRDGCVVVVDHHHGYIYIDGNDPDDDDDDPPPDPPDDDD

Nearest PDB structures (foldseek):
  6uyv-assembly1_A  TM=9.715E-01  e=2.831E-14  Homo sapiens
  6uyz-assembly2_C  TM=9.760E-01  e=3.437E-14  Homo sapiens
  3sdl-assembly1_C  TM=9.044E-01  e=7.129E-08  Homo sapiens
  3pse-assembly1_B  TM=8.881E-01  e=8.655E-08  Homo sapiens
  6bi8-assembly2_D  TM=8.586E-01  e=6.683E-08  Homo sapiens

Mean predicted aligned error: 12.45 Å

Organism: Sus scrofa (NCBI:txid9823)

Sequence (108 aa):
MEAKPSTEELGDEKEGKYIKLKVIGQDSSEIHFKVKMTTHLKKLKESYCQRQGIPMNSLRFLFEGQRIADNHPPKELGMEEEDGIEIYQENRGSFRGLDILSISFLCP